Protein AF-D8U8U1-F1 (afdb_monomer_lite)

Foldseek 3Di:
DDDDDDDDDDDDDDDPPDPDDPDPLVQQPPVLLVVCLVCQVVPPLNVQLLVQAAAVDDDLVSLVSCPVVPSCPSVCVPVVSQVSQQVVSPRGHHPVVSCVRNVD

Organism: NCBI:txid3068

Structure (mmCIF, N/CA/C/O backbone):
data_AF-D8U8U1-F1
#
_entry.id   AF-D8U8U1-F1
#
loop_
_atom_site.group_PDB
_atom_site.id
_atom_site.type_symbol
_atom_site.label_atom_id
_atom_site.label_alt_id
_atom_site.label_comp_id
_atom_site.label_asym_id
_atom_site.label_entity_id
_atom_site.label_seq_id
_atom_site.pdbx_PDB_ins_code
_atom_site.Cartn_x
_atom_site.Cartn_y
_atom_site.Cartn_z
_atom_site.occupancy
_atom_site.B_iso_or_equiv
_atom_site.auth_seq_id
_atom_site.auth_comp_id
_atom_site.auth_asym_id
_atom_site.auth_atom_id
_atom_site.pdbx_PDB_model_num
ATOM 1 N N . MET A 1 1 ? 74.248 27.114 -0.267 1.00 35.50 1 MET A N 1
ATOM 2 C CA . MET A 1 1 ? 73.218 27.753 -1.121 1.00 35.50 1 MET A CA 1
ATOM 3 C C . MET A 1 1 ? 71.905 27.000 -0.926 1.00 35.50 1 MET A C 1
ATOM 5 O O . MET A 1 1 ? 71.844 25.828 -1.250 1.00 35.50 1 MET A O 1
ATOM 9 N N . ASN A 1 2 ? 71.022 27.520 -0.066 1.00 37.66 2 ASN A N 1
ATOM 10 C CA . ASN A 1 2 ? 69.770 28.237 -0.411 1.00 37.66 2 ASN A CA 1
ATOM 11 C C . ASN A 1 2 ? 68.646 27.269 -0.838 1.00 37.66 2 ASN A C 1
ATOM 13 O O . ASN A 1 2 ? 68.608 26.849 -1.982 1.00 37.66 2 ASN A O 1
ATOM 17 N N . ARG A 1 3 ? 67.850 26.728 0.100 1.00 51.56 3 ARG A N 1
ATOM 18 C CA . ARG A 1 3 ? 66.546 27.235 0.616 1.00 51.56 3 ARG A CA 1
ATOM 19 C C . ARG A 1 3 ? 65.480 27.518 -0.459 1.00 51.56 3 ARG A C 1
ATOM 21 O O . ARG A 1 3 ? 65.603 28.521 -1.156 1.00 51.56 3 ARG A O 1
ATOM 28 N N . ARG A 1 4 ? 64.396 26.717 -0.433 1.00 59.41 4 ARG A N 1
ATOM 29 C CA . ARG A 1 4 ? 62.937 27.051 -0.456 1.00 59.41 4 ARG A CA 1
ATOM 30 C C . ARG A 1 4 ? 62.158 25.751 -0.760 1.00 59.41 4 ARG A C 1
ATOM 32 O O . ARG A 1 4 ? 62.316 25.195 -1.833 1.00 59.41 4 ARG A O 1
ATOM 39 N N . CYS A 1 5 ? 61.572 25.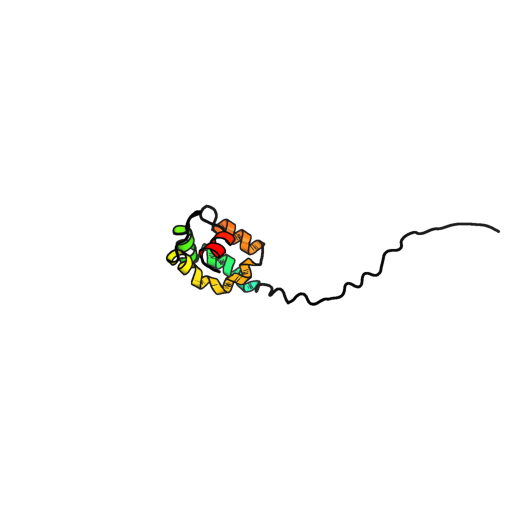074 0.231 1.00 55.38 5 CYS A N 1
ATOM 40 C CA . CYS A 1 5 ? 60.202 25.247 0.750 1.00 55.38 5 CYS A CA 1
ATOM 41 C C . CYS A 1 5 ? 59.103 25.199 -0.325 1.00 55.38 5 CYS A C 1
ATOM 43 O O . CYS A 1 5 ? 58.818 26.219 -0.941 1.00 55.38 5 CYS A O 1
ATOM 45 N N . ALA A 1 6 ? 58.426 24.055 -0.437 1.00 52.72 6 ALA A N 1
ATOM 46 C CA . ALA A 1 6 ? 56.994 23.981 -0.726 1.00 52.72 6 ALA A CA 1
ATOM 47 C C . ALA A 1 6 ? 56.459 22.649 -0.173 1.00 52.72 6 ALA A C 1
ATOM 49 O O . ALA A 1 6 ? 56.620 21.589 -0.770 1.00 52.72 6 ALA A O 1
ATOM 50 N N . VAL A 1 7 ? 55.889 22.725 1.028 1.00 54.00 7 VAL A N 1
ATOM 51 C CA . VAL A 1 7 ? 55.063 21.680 1.634 1.00 54.00 7 VAL A CA 1
ATOM 52 C C . VAL A 1 7 ? 53.724 21.716 0.907 1.00 54.00 7 VAL A C 1
ATOM 54 O O . VAL A 1 7 ? 53.037 22.732 0.971 1.00 54.00 7 VAL A O 1
ATOM 57 N N . LEU A 1 8 ? 53.343 20.630 0.238 1.00 51.19 8 LEU A N 1
ATOM 58 C CA . LEU A 1 8 ? 51.950 20.385 -0.123 1.00 51.19 8 LEU A CA 1
ATOM 59 C C . LEU A 1 8 ? 51.487 19.140 0.620 1.00 51.19 8 LEU A C 1
ATOM 61 O O . LEU A 1 8 ? 51.871 18.009 0.334 1.00 51.19 8 LEU A O 1
ATOM 65 N N . ALA A 1 9 ? 50.723 19.447 1.661 1.00 49.44 9 ALA A N 1
ATOM 66 C CA . ALA A 1 9 ? 49.901 18.564 2.450 1.00 49.44 9 ALA A CA 1
ATOM 67 C C . ALA A 1 9 ? 49.013 17.659 1.589 1.00 49.44 9 ALA A C 1
ATOM 69 O O . ALA A 1 9 ? 48.560 18.056 0.517 1.00 49.44 9 ALA A O 1
ATOM 70 N N . GLY A 1 10 ? 48.657 16.507 2.155 1.00 43.03 10 GLY A N 1
ATOM 71 C CA . GLY A 1 10 ? 47.384 15.867 1.834 1.00 43.03 10 GLY A CA 1
ATOM 72 C C . GLY A 1 10 ? 47.480 14.380 1.554 1.00 43.03 10 GLY A C 1
ATOM 73 O O . GLY A 1 10 ? 47.264 13.943 0.431 1.00 43.03 10 GLY A O 1
ATOM 74 N N . VAL A 1 11 ? 47.775 13.599 2.590 1.00 58.53 11 VAL A N 1
ATOM 75 C CA . VAL A 1 11 ? 47.499 12.162 2.623 1.00 58.53 11 VAL A CA 1
ATOM 76 C C . VAL A 1 11 ? 45.982 11.973 2.628 1.00 58.53 11 VAL A C 1
ATOM 78 O O . VAL A 1 11 ? 45.348 12.340 3.614 1.00 58.53 11 VAL A O 1
ATOM 81 N N . THR A 1 12 ? 45.412 11.337 1.603 1.00 48.41 12 THR A N 1
ATOM 82 C CA . THR A 1 12 ? 44.096 10.699 1.757 1.00 48.41 12 THR A CA 1
ATOM 83 C C . THR A 1 12 ? 44.008 9.406 0.953 1.00 48.41 12 THR A C 1
ATOM 85 O O . THR A 1 12 ? 43.693 9.387 -0.230 1.00 48.41 12 THR A O 1
ATOM 88 N N . ALA A 1 13 ? 44.373 8.336 1.658 1.00 52.44 13 ALA A N 1
ATOM 89 C CA . ALA A 1 13 ? 43.785 7.001 1.650 1.00 52.44 13 ALA A CA 1
ATOM 90 C C . ALA A 1 13 ? 43.125 6.501 0.351 1.00 52.44 13 ALA A C 1
ATOM 92 O O . ALA A 1 13 ? 41.997 6.848 0.007 1.00 52.44 13 ALA A O 1
ATOM 93 N N . VAL A 1 14 ? 43.805 5.531 -0.261 1.00 53.06 14 VAL A N 1
ATOM 94 C CA . VAL A 1 14 ? 43.205 4.466 -1.068 1.00 53.06 14 VAL A CA 1
ATOM 95 C C . VAL A 1 14 ? 42.062 3.821 -0.270 1.00 53.06 14 VAL A C 1
ATOM 97 O O . VAL A 1 14 ? 42.307 3.120 0.707 1.00 53.06 14 VAL A O 1
ATOM 100 N N . LEU A 1 15 ? 40.817 4.042 -0.692 1.00 45.84 15 LEU A N 1
ATOM 101 C CA . LEU A 1 15 ? 39.644 3.275 -0.263 1.00 45.84 15 LEU A CA 1
ATOM 102 C C . LEU A 1 15 ? 39.105 2.515 -1.480 1.00 45.84 15 LEU A C 1
ATOM 104 O O . LEU A 1 15 ? 38.157 2.922 -2.145 1.00 45.84 15 LEU A O 1
ATOM 108 N N . LEU A 1 16 ? 39.770 1.398 -1.779 1.00 49.06 16 LEU A N 1
ATOM 109 C CA . LEU A 1 16 ? 39.221 0.300 -2.572 1.00 49.06 16 LEU A CA 1
ATOM 110 C C . LEU A 1 16 ? 38.100 -0.335 -1.741 1.00 49.06 16 LEU A C 1
ATOM 112 O O . LEU A 1 16 ? 38.349 -1.194 -0.895 1.00 49.06 16 LEU A O 1
ATOM 1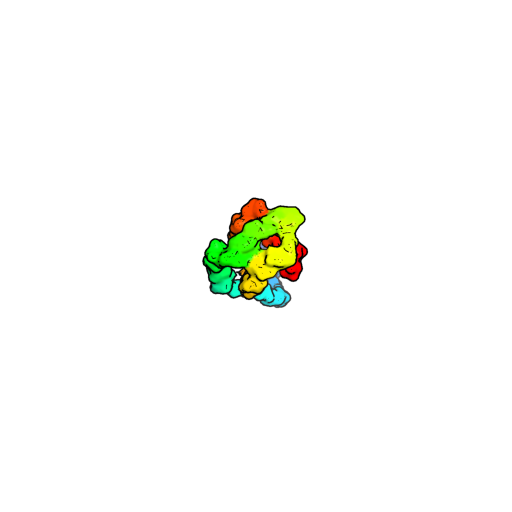16 N N . ILE A 1 17 ? 36.868 0.140 -1.927 1.00 56.69 17 ILE A N 1
ATOM 117 C CA . ILE A 1 17 ? 35.700 -0.471 -1.294 1.00 56.69 17 ILE A CA 1
ATOM 118 C C . ILE A 1 17 ? 35.410 -1.772 -2.035 1.00 56.69 17 ILE A C 1
ATOM 120 O O . ILE A 1 17 ? 35.041 -1.796 -3.208 1.00 56.69 17 ILE A O 1
ATOM 124 N N . VAL A 1 18 ? 35.636 -2.855 -1.305 1.00 46.69 18 VAL A N 1
ATOM 125 C CA . VAL A 1 18 ? 35.285 -4.227 -1.633 1.00 46.69 18 VAL A CA 1
ATOM 126 C C . VAL A 1 18 ? 33.803 -4.283 -2.010 1.00 46.69 18 VAL A C 1
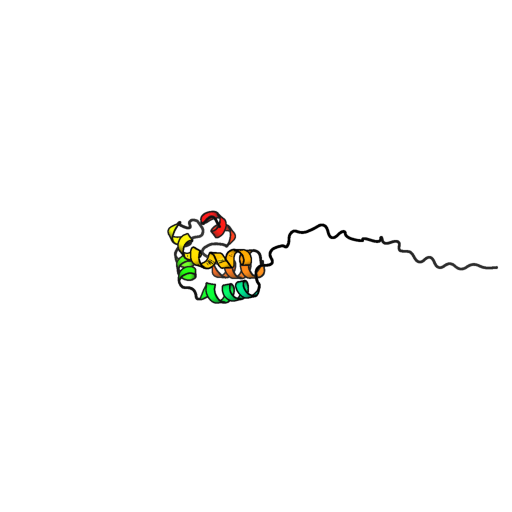ATOM 128 O O . VAL A 1 18 ? 32.939 -3.944 -1.203 1.00 46.69 18 VAL A O 1
ATOM 131 N N . ALA A 1 19 ? 33.513 -4.737 -3.228 1.00 51.41 19 ALA A N 1
ATOM 132 C CA . ALA A 1 19 ? 32.185 -5.173 -3.638 1.00 51.41 19 ALA A CA 1
ATOM 133 C C . ALA A 1 19 ? 31.821 -6.456 -2.865 1.00 51.41 19 ALA A C 1
ATOM 135 O O . ALA A 1 19 ? 31.903 -7.562 -3.392 1.00 51.41 19 ALA A O 1
ATOM 136 N N . LEU A 1 20 ? 31.485 -6.324 -1.577 1.00 46.69 20 LEU A N 1
ATOM 137 C CA . LEU A 1 20 ? 30.762 -7.369 -0.860 1.00 46.69 20 LEU A CA 1
ATOM 138 C C . LEU A 1 20 ? 29.348 -7.403 -1.425 1.00 46.69 20 LEU A C 1
ATOM 140 O O . LEU A 1 20 ? 28.686 -6.369 -1.503 1.00 46.69 20 LEU A O 1
ATOM 144 N N . GLY A 1 21 ? 28.921 -8.596 -1.831 1.00 45.56 21 GLY A N 1
ATOM 145 C CA . GLY A 1 21 ? 27.629 -8.851 -2.442 1.00 45.56 21 GLY A CA 1
ATOM 146 C C . GLY A 1 21 ? 26.478 -8.332 -1.593 1.00 45.56 21 GLY A C 1
ATOM 147 O O . GLY A 1 21 ? 25.976 -9.030 -0.714 1.00 45.56 21 GLY A O 1
ATOM 148 N N . ALA A 1 22 ? 26.011 -7.128 -1.918 1.00 50.66 22 ALA A N 1
ATOM 149 C CA . ALA A 1 22 ? 24.611 -6.825 -1.740 1.00 50.66 22 ALA A CA 1
ATOM 150 C C . ALA A 1 22 ? 23.860 -7.893 -2.552 1.00 50.66 22 ALA A C 1
ATOM 152 O O . ALA A 1 22 ? 24.159 -8.046 -3.745 1.00 50.66 22 ALA A O 1
ATOM 153 N N . PRO A 1 23 ? 22.937 -8.669 -1.951 1.00 43.28 23 PRO A N 1
ATOM 154 C CA . PRO A 1 23 ? 21.993 -9.423 -2.763 1.00 43.28 23 PRO A CA 1
ATOM 155 C C . PRO A 1 23 ? 21.393 -8.430 -3.762 1.00 43.28 23 PRO A C 1
ATOM 157 O O . PRO A 1 23 ? 21.237 -7.259 -3.393 1.00 43.28 23 PRO A O 1
ATOM 160 N N . PRO A 1 24 ? 21.111 -8.828 -5.016 1.00 46.53 24 PRO A N 1
ATOM 161 C CA . PRO A 1 24 ? 20.385 -7.948 -5.907 1.00 46.53 24 PRO A CA 1
ATOM 162 C C . PRO A 1 24 ? 19.138 -7.538 -5.134 1.00 46.53 24 PRO A C 1
ATOM 164 O O . PRO A 1 24 ? 18.281 -8.371 -4.839 1.00 46.53 24 PRO A O 1
ATOM 167 N N . VAL A 1 25 ? 19.082 -6.271 -4.718 1.00 52.47 25 VAL A N 1
ATOM 168 C CA . VAL A 1 25 ? 17.816 -5.646 -4.382 1.00 52.47 25 VAL A CA 1
ATOM 169 C C . VAL A 1 25 ? 17.063 -5.868 -5.675 1.00 52.47 25 VAL A C 1
ATOM 171 O O . VAL A 1 25 ? 17.498 -5.342 -6.701 1.00 52.47 25 VAL A O 1
ATOM 174 N N . LEU A 1 26 ? 16.112 -6.808 -5.672 1.00 54.06 26 LEU A N 1
ATOM 175 C CA . LEU A 1 26 ? 15.266 -7.103 -6.818 1.00 54.06 26 LEU A CA 1
ATOM 176 C C . LEU A 1 26 ? 14.584 -5.779 -7.105 1.00 54.06 26 LEU A C 1
ATOM 178 O O . LEU A 1 26 ? 13.607 -5.414 -6.458 1.00 54.06 26 LEU A O 1
ATOM 182 N N . ALA A 1 27 ? 15.229 -4.984 -7.951 1.00 59.03 27 ALA A N 1
ATOM 183 C CA . ALA A 1 27 ? 14.761 -3.676 -8.302 1.00 59.03 27 ALA A CA 1
ATOM 184 C C . ALA A 1 27 ? 13.423 -3.959 -8.954 1.00 59.03 27 ALA A C 1
ATOM 186 O O . ALA A 1 27 ? 13.367 -4.703 -9.937 1.00 59.03 27 ALA A O 1
ATOM 187 N N . ALA A 1 28 ? 12.359 -3.461 -8.328 1.00 68.12 28 ALA A N 1
ATOM 188 C CA . ALA A 1 28 ? 11.023 -3.641 -8.846 1.00 68.12 28 ALA A CA 1
ATOM 189 C C . ALA A 1 28 ? 11.038 -3.261 -10.329 1.00 68.12 28 ALA A C 1
ATOM 191 O O . ALA A 1 28 ? 11.652 -2.256 -10.708 1.00 68.12 28 ALA A O 1
ATOM 192 N N . ASP A 1 29 ? 10.436 -4.097 -11.175 1.00 82.50 29 ASP A N 1
ATOM 193 C CA . ASP A 1 29 ? 10.430 -3.835 -12.607 1.00 82.50 29 ASP A CA 1
ATOM 194 C C . ASP A 1 29 ? 9.761 -2.477 -12.835 1.00 82.50 29 ASP A C 1
ATOM 196 O O . ASP A 1 29 ? 8.565 -2.290 -12.594 1.00 82.50 29 ASP A O 1
ATOM 200 N N . LYS A 1 30 ? 10.560 -1.504 -13.276 1.00 82.81 30 LYS A N 1
ATOM 201 C CA . LYS A 1 30 ? 10.116 -0.122 -13.426 1.00 82.81 30 LYS A CA 1
ATOM 202 C C . LYS A 1 30 ? 8.892 -0.029 -14.340 1.00 82.81 30 LYS A C 1
ATOM 204 O O . LYS A 1 30 ? 8.017 0.793 -14.087 1.00 82.81 30 LYS A O 1
ATOM 209 N N . ALA A 1 31 ? 8.795 -0.865 -15.375 1.00 87.44 31 ALA A N 1
ATOM 210 C CA . ALA A 1 31 ? 7.639 -0.872 -16.262 1.00 87.44 31 ALA A CA 1
ATOM 211 C C . ALA A 1 31 ? 6.380 -1.388 -15.548 1.00 87.44 31 ALA A C 1
ATOM 213 O O . ALA A 1 31 ? 5.316 -0.783 -15.708 1.00 87.44 31 ALA A O 1
ATOM 214 N N . LEU A 1 32 ? 6.503 -2.430 -14.714 1.00 88.50 32 LEU A N 1
ATOM 215 C CA . LEU A 1 32 ? 5.399 -2.919 -13.878 1.00 88.50 32 LEU A CA 1
ATOM 216 C C . LEU A 1 32 ? 4.945 -1.864 -12.864 1.00 88.50 32 LEU A C 1
ATOM 218 O O . LEU A 1 32 ? 3.744 -1.698 -12.658 1.00 88.50 32 LEU A O 1
ATOM 222 N N . CYS A 1 33 ? 5.867 -1.108 -12.269 1.00 88.00 33 CYS A N 1
ATOM 223 C CA . CYS A 1 33 ? 5.513 -0.075 -11.293 1.00 88.00 33 CYS A CA 1
ATOM 224 C C . CYS A 1 33 ? 4.821 1.127 -11.936 1.00 88.00 33 CYS A C 1
ATOM 226 O O . CYS A 1 33 ? 3.841 1.639 -11.397 1.00 88.00 33 CYS A O 1
ATOM 228 N N . GLU A 1 34 ? 5.248 1.530 -13.133 1.00 88.75 34 GLU A N 1
ATOM 229 C CA . GLU A 1 34 ? 4.556 2.563 -13.907 1.00 88.75 34 GLU A CA 1
ATOM 230 C C . GLU A 1 34 ? 3.181 2.100 -14.417 1.00 88.75 34 GLU A C 1
ATOM 232 O O . GLU A 1 34 ? 2.238 2.891 -14.475 1.00 88.75 34 GLU A O 1
ATOM 237 N N . GLU A 1 35 ? 3.021 0.819 -14.768 1.00 89.81 35 GLU A N 1
ATOM 238 C CA . GLU A 1 35 ? 1.700 0.234 -15.029 1.00 89.81 35 GLU A CA 1
ATOM 239 C C . GLU A 1 35 ? 0.813 0.328 -13.785 1.00 89.81 35 GLU A C 1
ATOM 241 O O . GLU A 1 35 ? -0.318 0.808 -13.874 1.00 89.81 35 GLU A O 1
ATOM 246 N N . ALA A 1 36 ? 1.343 -0.051 -12.623 1.00 88.44 36 ALA A N 1
ATOM 247 C CA . ALA A 1 36 ? 0.619 -0.027 -11.363 1.00 88.44 36 ALA A CA 1
ATOM 248 C C . ALA A 1 36 ? 0.101 1.380 -11.016 1.00 88.44 36 ALA A C 1
ATOM 250 O O . ALA A 1 36 ? -1.072 1.524 -10.663 1.00 88.44 36 ALA A O 1
ATOM 251 N N . ARG A 1 37 ? 0.918 2.430 -11.218 1.00 89.12 37 ARG A N 1
ATOM 252 C CA . ARG A 1 37 ? 0.505 3.841 -11.036 1.00 89.12 37 ARG A CA 1
ATOM 253 C C . ARG A 1 37 ? -0.706 4.210 -11.891 1.00 89.12 37 ARG A C 1
ATOM 255 O O . ARG A 1 37 ? -1.575 4.953 -11.445 1.00 89.12 37 ARG A O 1
ATOM 262 N N . ARG A 1 38 ? -0.779 3.698 -13.123 1.00 89.62 38 ARG A N 1
ATOM 263 C CA . ARG A 1 38 ? -1.890 3.970 -14.053 1.00 89.62 38 ARG A CA 1
ATOM 264 C C . ARG A 1 38 ? -3.142 3.161 -13.724 1.00 89.62 38 ARG A C 1
ATOM 266 O O . ARG A 1 38 ? -4.255 3.667 -13.873 1.00 89.62 38 ARG A O 1
ATOM 273 N N . VAL A 1 39 ? -2.963 1.910 -13.305 1.00 89.62 39 VAL A N 1
ATOM 274 C CA . VAL A 1 39 ? -4.059 0.974 -13.024 1.00 89.62 39 VAL A CA 1
ATOM 275 C C . VAL A 1 39 ? -4.763 1.338 -11.723 1.00 89.62 39 VAL A C 1
ATOM 277 O O . VAL A 1 39 ? -5.984 1.454 -11.708 1.00 89.62 39 VAL A O 1
ATOM 280 N N . LEU A 1 40 ? -4.015 1.586 -10.649 1.00 85.12 40 LEU A N 1
ATOM 281 C CA . LEU A 1 40 ? -4.557 1.735 -9.299 1.00 85.12 40 LEU A CA 1
ATOM 282 C C . LEU A 1 40 ? -5.681 2.784 -9.139 1.00 85.12 40 LEU A C 1
ATOM 284 O O . LEU A 1 40 ? -6.710 2.443 -8.560 1.00 85.12 40 LEU A O 1
ATOM 288 N N . PRO A 1 41 ? -5.594 4.023 -9.663 1.00 85.00 41 PRO A N 1
ATOM 289 C CA . PRO A 1 41 ? -6.694 4.981 -9.528 1.00 85.00 41 PRO A CA 1
ATOM 290 C C . PRO A 1 41 ? -7.921 4.631 -10.384 1.00 85.00 41 PRO A C 1
ATOM 292 O O . PRO A 1 41 ? -9.023 5.105 -10.099 1.00 85.00 41 PRO A O 1
ATOM 295 N N . ASN A 1 42 ? -7.751 3.819 -11.430 1.00 89.12 42 ASN A N 1
ATOM 296 C CA . ASN A 1 42 ? -8.800 3.488 -12.394 1.00 89.12 42 ASN A CA 1
ATOM 297 C C . ASN A 1 42 ? -9.460 2.134 -12.123 1.00 89.12 42 ASN A C 1
ATOM 299 O O . ASN A 1 42 ? -10.615 1.938 -12.504 1.00 89.12 42 ASN A O 1
ATOM 303 N N . ASP A 1 43 ? -8.762 1.240 -11.432 1.00 91.75 43 ASP A N 1
ATOM 304 C CA . ASP A 1 43 ? -9.219 -0.105 -11.137 1.00 91.75 43 ASP A CA 1
ATOM 305 C C . ASP A 1 43 ? -10.408 -0.100 -10.154 1.00 91.75 43 ASP A C 1
ATOM 307 O O . ASP A 1 43 ? -10.375 0.567 -9.109 1.00 91.75 43 ASP A O 1
ATOM 311 N N . PRO A 1 44 ? -11.487 -0.839 -10.461 1.00 93.44 44 PRO A N 1
ATOM 312 C CA . PRO A 1 44 ? -12.669 -0.882 -9.611 1.00 93.44 44 PRO A CA 1
ATOM 313 C C . PRO A 1 44 ? -12.409 -1.553 -8.257 1.00 93.44 44 PRO A C 1
ATOM 315 O O . PRO A 1 44 ? -13.071 -1.200 -7.282 1.00 93.44 44 PRO A O 1
ATOM 318 N N . ASN A 1 45 ? -11.454 -2.480 -8.156 1.00 92.44 45 ASN A N 1
ATOM 319 C CA . ASN A 1 45 ? -11.134 -3.140 -6.894 1.00 92.44 45 ASN A CA 1
ATOM 320 C C . ASN A 1 45 ? -10.323 -2.228 -5.974 1.00 92.44 45 ASN A C 1
ATOM 322 O O . ASN A 1 45 ? -10.608 -2.186 -4.781 1.00 92.44 45 ASN A O 1
ATOM 326 N N . ALA A 1 46 ? -9.392 -1.433 -6.506 1.00 91.50 46 ALA A N 1
ATOM 327 C CA . ALA A 1 46 ? -8.698 -0.408 -5.721 1.00 91.50 46 ALA A CA 1
ATOM 328 C C . ALA A 1 46 ? -9.672 0.647 -5.167 1.00 91.50 46 ALA A C 1
ATOM 330 O O . ALA A 1 46 ? -9.599 1.012 -3.991 1.00 91.50 46 ALA A O 1
ATOM 331 N N . LYS A 1 47 ? -10.654 1.072 -5.976 1.00 93.56 47 LYS A N 1
ATOM 332 C CA . LYS A 1 47 ? -11.739 1.956 -5.515 1.00 93.56 47 LYS A CA 1
ATOM 333 C C . LYS A 1 47 ? -12.593 1.287 -4.441 1.00 93.56 47 LYS A C 1
ATOM 335 O O . LYS A 1 47 ? -12.853 1.897 -3.408 1.00 93.56 47 LYS A O 1
ATOM 340 N N . ALA A 1 48 ? -12.990 0.031 -4.656 1.00 94.25 48 ALA A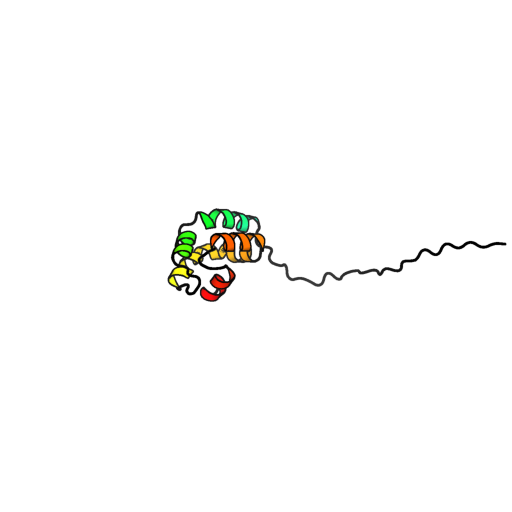 N 1
ATOM 341 C CA . ALA A 1 48 ? -13.762 -0.733 -3.682 1.00 94.25 48 ALA A CA 1
ATOM 342 C C . ALA A 1 48 ? -13.000 -0.903 -2.361 1.00 94.25 48 ALA A C 1
ATOM 344 O O . ALA A 1 48 ? -13.598 -0.730 -1.303 1.00 94.25 48 ALA A O 1
ATOM 345 N N . PHE A 1 49 ? -11.690 -1.168 -2.422 1.00 94.31 49 PHE A N 1
ATOM 346 C CA . PHE A 1 49 ? -10.813 -1.195 -1.256 1.00 94.31 49 PHE A CA 1
ATOM 347 C C . PHE A 1 49 ? -10.846 0.144 -0.524 1.00 94.31 49 PHE A C 1
ATOM 349 O O . PHE A 1 49 ? -11.143 0.177 0.665 1.00 94.31 49 PHE A O 1
ATOM 356 N N . LYS A 1 50 ? -10.626 1.261 -1.230 1.00 92.88 50 LYS A N 1
ATOM 357 C CA . LYS A 1 50 ? -10.664 2.598 -0.624 1.00 92.88 50 LYS A CA 1
ATOM 358 C C . LYS A 1 50 ? -12.016 2.898 0.037 1.00 92.88 50 LYS A C 1
ATOM 360 O O . LYS A 1 50 ? -12.047 3.556 1.068 1.00 92.88 50 LYS A O 1
ATOM 365 N N . SER A 1 51 ? -13.122 2.405 -0.521 1.00 93.06 51 SER A N 1
ATOM 366 C CA . SER A 1 51 ? -14.462 2.577 0.056 1.00 93.06 51 SER A CA 1
ATOM 367 C C . SER A 1 51 ? -14.740 1.709 1.288 1.00 93.06 51 SER A C 1
ATOM 369 O O . SER A 1 51 ? -15.558 2.109 2.113 1.00 93.06 51 SER A O 1
ATOM 371 N N . CYS A 1 52 ? -14.117 0.533 1.422 1.00 93.06 52 CYS A N 1
ATOM 372 C CA . CYS A 1 52 ? -14.313 -0.349 2.581 1.00 93.06 52 CYS A CA 1
ATOM 373 C C . CYS A 1 52 ? -13.219 -0.233 3.649 1.00 93.06 52 CYS A C 1
ATOM 375 O O . CYS A 1 52 ? -13.438 -0.650 4.788 1.00 93.06 52 CYS A O 1
ATOM 377 N N . ALA A 1 53 ? -12.048 0.298 3.299 1.00 93.31 53 ALA A N 1
ATOM 378 C CA . ALA A 1 53 ? -10.946 0.500 4.221 1.00 93.31 53 ALA A CA 1
ATOM 379 C C . ALA A 1 53 ? -11.253 1.669 5.157 1.00 93.31 53 ALA A C 1
ATOM 381 O O . ALA A 1 53 ? -11.769 2.708 4.746 1.00 93.31 53 ALA A O 1
ATOM 382 N N . THR A 1 54 ? -10.902 1.508 6.428 1.00 90.94 54 THR A N 1
ATOM 383 C CA . THR A 1 54 ? -10.994 2.582 7.417 1.00 90.94 54 THR A CA 1
ATOM 384 C C . THR A 1 54 ? -9.700 2.665 8.220 1.00 90.94 54 THR A C 1
ATOM 386 O O . THR A 1 54 ? -8.978 1.665 8.320 1.00 90.94 54 THR A O 1
ATOM 389 N N . PRO A 1 55 ? -9.410 3.811 8.865 1.00 85.44 55 PRO A N 1
ATOM 390 C CA . PRO A 1 55 ? -8.149 3.979 9.584 1.00 85.44 55 PRO A CA 1
ATOM 391 C C . PRO A 1 55 ? -7.967 3.017 10.763 1.00 85.44 55 PRO A C 1
ATOM 393 O O . PRO A 1 55 ? -6.834 2.811 11.208 1.00 85.44 55 PRO A O 1
ATOM 396 N N . THR A 1 56 ? -9.069 2.480 11.294 1.00 83.81 56 THR A N 1
ATOM 397 C CA . THR A 1 56 ? -9.116 1.634 12.494 1.00 83.81 56 THR A CA 1
ATOM 398 C C . THR A 1 56 ? -9.412 0.169 12.193 1.00 83.81 56 THR A C 1
ATOM 400 O O . THR A 1 56 ? -9.146 -0.677 13.043 1.00 83.81 56 THR A O 1
ATOM 403 N N . LYS A 1 57 ? -9.960 -0.149 11.013 1.00 86.06 57 LYS A N 1
ATOM 404 C CA . LYS A 1 57 ? -10.317 -1.518 10.634 1.00 86.06 57 LYS A CA 1
ATOM 405 C C . LYS A 1 57 ? -10.291 -1.715 9.119 1.00 86.06 57 LYS A C 1
ATOM 407 O O . LYS A 1 57 ? -10.897 -0.946 8.371 1.00 86.06 57 LYS A O 1
ATOM 412 N N . ILE A 1 58 ? -9.684 -2.815 8.691 1.00 93.19 58 ILE A N 1
ATOM 413 C CA . ILE A 1 58 ? -9.802 -3.368 7.340 1.00 93.19 58 ILE A CA 1
ATOM 414 C C . ILE A 1 58 ? -10.252 -4.820 7.510 1.00 93.19 58 ILE A C 1
ATOM 416 O O . ILE A 1 58 ? -9.634 -5.569 8.257 1.00 93.19 58 ILE A O 1
ATOM 420 N N . SER A 1 59 ? -11.381 -5.200 6.910 1.00 93.56 59 SER A N 1
ATOM 421 C CA . SER A 1 59 ? -11.863 -6.586 6.958 1.00 93.56 59 SER A CA 1
ATOM 422 C C . SER A 1 59 ? -11.167 -7.452 5.910 1.00 93.56 59 SER A C 1
ATOM 424 O O . SER A 1 59 ? -10.750 -6.947 4.868 1.00 93.56 59 SER A O 1
ATOM 426 N N . ASP A 1 60 ? -11.153 -8.768 6.114 1.00 93.00 60 ASP A N 1
ATOM 427 C CA . ASP A 1 60 ? -10.593 -9.718 5.141 1.00 93.00 60 ASP A CA 1
ATOM 428 C C . ASP A 1 60 ? -11.256 -9.586 3.762 1.00 93.00 60 ASP A C 1
ATOM 430 O O . ASP A 1 60 ? -10.584 -9.559 2.732 1.00 93.00 60 ASP A O 1
ATOM 434 N N . ALA A 1 61 ? -12.580 -9.398 3.730 1.00 93.00 61 ALA A N 1
ATOM 435 C CA . ALA A 1 61 ? -13.328 -9.153 2.495 1.00 93.00 61 ALA A CA 1
ATOM 436 C C . ALA A 1 61 ? -12.900 -7.854 1.781 1.00 93.00 61 ALA A C 1
ATOM 438 O O . ALA A 1 61 ? -13.002 -7.754 0.557 1.00 93.00 61 ALA A O 1
ATOM 439 N N . CYS A 1 62 ? -12.418 -6.858 2.532 1.00 93.81 62 CYS A N 1
ATOM 440 C CA . CYS A 1 62 ? -11.838 -5.642 1.976 1.00 93.81 62 CYS A CA 1
ATOM 441 C C . CYS A 1 62 ? -10.432 -5.918 1.420 1.00 93.81 62 CYS A C 1
ATOM 443 O O . CYS A 1 62 ? -10.144 -5.552 0.284 1.00 93.81 62 CYS A O 1
ATOM 445 N N . CYS A 1 63 ? -9.592 -6.655 2.152 1.00 92.44 63 CYS A N 1
ATOM 446 C CA . CYS A 1 63 ? -8.260 -7.072 1.699 1.00 92.44 63 CYS A CA 1
ATOM 447 C C . CYS A 1 63 ? -8.294 -7.914 0.412 1.00 92.44 63 CYS A C 1
ATOM 449 O O . CYS A 1 63 ? -7.435 -7.746 -0.451 1.00 92.44 63 CYS A O 1
ATOM 451 N N . GLN A 1 64 ? -9.321 -8.749 0.220 1.00 93.94 64 GLN A N 1
ATOM 452 C CA . GLN A 1 64 ? -9.517 -9.522 -1.015 1.00 93.94 64 GLN A CA 1
ATOM 453 C C . GLN A 1 64 ? -9.653 -8.650 -2.274 1.00 93.94 64 GLN A C 1
ATOM 455 O O . GLN A 1 64 ? -9.387 -9.112 -3.383 1.00 93.94 64 GLN A O 1
ATOM 460 N N . LYS A 1 65 ? -10.021 -7.368 -2.138 1.00 93.62 65 LYS A N 1
ATOM 461 C CA . LYS A 1 65 ? -10.033 -6.427 -3.270 1.00 93.62 65 LYS A CA 1
ATOM 462 C C . LYS A 1 65 ? -8.625 -6.130 -3.795 1.00 93.62 65 LYS A C 1
ATOM 464 O O . LYS A 1 65 ? -8.473 -5.747 -4.948 1.00 93.62 65 LYS A O 1
ATOM 469 N N . LEU A 1 66 ? -7.591 -6.350 -2.987 1.00 90.25 66 LEU A N 1
ATOM 470 C CA . LEU A 1 66 ? -6.199 -6.123 -3.366 1.00 90.25 66 LEU A CA 1
ATOM 471 C C . LEU A 1 66 ? -5.498 -7.370 -3.919 1.00 90.25 66 LEU A C 1
ATOM 473 O O . LEU A 1 66 ? -4.356 -7.261 -4.355 1.00 90.25 66 LEU A O 1
ATOM 477 N N . THR A 1 67 ? -6.151 -8.537 -3.963 1.00 87.31 67 THR A N 1
ATOM 478 C CA . THR A 1 67 ? -5.517 -9.789 -4.418 1.00 87.31 67 THR A CA 1
ATOM 479 C C . THR A 1 67 ? -4.970 -9.687 -5.848 1.00 87.31 67 THR A C 1
ATOM 481 O O . THR A 1 67 ? -3.876 -10.172 -6.127 1.00 87.31 67 THR A O 1
ATOM 484 N N . GLY A 1 68 ? -5.669 -8.986 -6.748 1.00 85.44 68 GLY A N 1
ATOM 485 C CA . GLY A 1 68 ? -5.203 -8.754 -8.124 1.00 85.44 68 GLY A CA 1
ATOM 486 C C . GLY A 1 68 ? -3.972 -7.841 -8.238 1.00 85.44 68 GLY A C 1
ATOM 487 O O . GLY A 1 68 ? -3.318 -7.823 -9.279 1.00 85.44 68 GLY A O 1
ATOM 488 N N . PHE A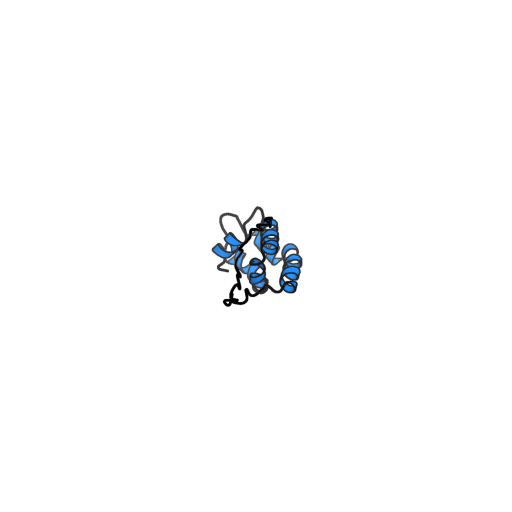 1 69 ? -3.626 -7.114 -7.171 1.00 88.25 69 PHE A N 1
ATOM 489 C CA . PHE A 1 69 ? -2.475 -6.213 -7.124 1.00 88.25 69 PHE A CA 1
ATOM 490 C C . PHE A 1 69 ? -1.194 -6.882 -6.619 1.00 88.25 69 PHE A C 1
ATOM 492 O O . PHE A 1 69 ? -0.158 -6.221 -6.592 1.00 88.25 69 PHE A O 1
ATOM 499 N N . GLY A 1 70 ? -1.226 -8.175 -6.269 1.00 85.56 70 GLY A N 1
ATOM 500 C CA . GLY A 1 70 ? -0.056 -8.901 -5.757 1.00 85.56 70 GLY A CA 1
ATOM 501 C C . GLY A 1 70 ? 1.178 -8.796 -6.658 1.00 85.56 70 GLY A C 1
ATOM 502 O O . GLY A 1 70 ? 2.291 -8.632 -6.168 1.00 85.56 70 GLY A O 1
ATOM 503 N N . LYS A 1 71 ? 0.980 -8.761 -7.984 1.00 87.56 71 LYS A N 1
ATOM 504 C CA . LYS A 1 71 ? 2.065 -8.588 -8.967 1.00 87.56 71 LYS A CA 1
ATOM 505 C C . LYS A 1 71 ? 2.797 -7.238 -8.879 1.00 87.56 71 LYS A C 1
ATOM 507 O O . LYS A 1 71 ? 3.849 -7.083 -9.484 1.00 87.56 71 LYS A O 1
ATOM 512 N N . TYR A 1 72 ? 2.243 -6.266 -8.155 1.00 89.25 72 TYR A N 1
ATOM 513 C CA . TYR A 1 72 ? 2.830 -4.943 -7.950 1.00 89.25 72 TYR A CA 1
ATOM 514 C C . TYR A 1 72 ? 3.360 -4.744 -6.520 1.00 89.25 72 TYR A C 1
ATOM 516 O O . TYR A 1 72 ? 3.735 -3.628 -6.168 1.00 89.25 72 TYR A O 1
ATOM 524 N N . TYR A 1 73 ? 3.378 -5.771 -5.662 1.00 86.81 73 TYR A N 1
ATOM 525 C CA . TYR A 1 73 ? 3.830 -5.607 -4.272 1.00 86.81 73 TYR A CA 1
ATOM 526 C C . TYR A 1 73 ? 5.297 -5.210 -4.171 1.00 86.81 73 TYR A C 1
ATOM 528 O O . TYR A 1 73 ? 5.626 -4.341 -3.362 1.00 86.81 73 TYR A O 1
ATOM 536 N N . ASP A 1 74 ? 6.147 -5.739 -5.050 1.00 88.19 74 ASP A N 1
ATOM 537 C CA . ASP A 1 74 ? 7.556 -5.348 -5.106 1.00 88.19 74 ASP A CA 1
ATOM 538 C C . ASP A 1 74 ? 7.722 -3.868 -5.461 1.00 88.19 74 ASP A C 1
ATOM 540 O O . ASP A 1 74 ? 8.644 -3.220 -4.972 1.00 88.19 74 ASP A O 1
ATOM 544 N N . CYS A 1 75 ? 6.782 -3.271 -6.200 1.00 88.88 75 CYS A N 1
ATOM 545 C CA . CYS A 1 75 ? 6.804 -1.836 -6.482 1.00 88.88 75 CYS A CA 1
ATOM 546 C C . CYS A 1 75 ? 6.663 -0.983 -5.223 1.00 88.88 75 CYS A C 1
ATOM 548 O O . CYS A 1 75 ? 7.141 0.144 -5.209 1.00 88.88 75 CYS A O 1
ATOM 550 N N . LEU A 1 76 ? 6.080 -1.503 -4.136 1.00 87.56 76 LEU A N 1
ATOM 551 C CA . LEU A 1 76 ? 5.995 -0.786 -2.857 1.00 87.56 76 LEU A CA 1
ATOM 552 C C . LEU A 1 76 ? 7.365 -0.609 -2.181 1.00 87.56 76 LEU A C 1
ATOM 554 O O . LEU A 1 76 ? 7.446 0.102 -1.180 1.00 87.56 76 LEU A O 1
ATOM 558 N N . THR A 1 77 ? 8.422 -1.255 -2.691 1.00 86.88 77 THR A N 1
ATOM 559 C CA . THR A 1 77 ? 9.810 -0.995 -2.277 1.00 86.88 77 THR A CA 1
ATOM 560 C C . THR A 1 77 ? 10.369 0.293 -2.885 1.00 86.88 77 THR A C 1
ATOM 562 O O . THR A 1 77 ? 11.285 0.879 -2.309 1.00 86.88 77 THR A O 1
ATOM 565 N N . ASP A 1 78 ? 9.796 0.777 -3.996 1.00 87.19 78 ASP A N 1
ATOM 566 C CA . ASP A 1 78 ? 10.095 2.093 -4.557 1.00 87.19 78 ASP A CA 1
ATOM 567 C C . ASP A 1 78 ? 9.409 3.177 -3.695 1.00 87.19 78 ASP A C 1
ATOM 569 O O . ASP A 1 78 ? 8.174 3.208 -3.601 1.00 87.19 78 ASP A O 1
ATOM 573 N N . PRO A 1 79 ? 10.173 4.092 -3.062 1.00 88.25 79 PRO A N 1
ATOM 574 C CA . PRO A 1 79 ? 9.605 5.101 -2.168 1.00 88.25 79 PRO A CA 1
ATOM 575 C C . PRO A 1 79 ? 8.632 6.058 -2.864 1.00 88.25 79 PRO A C 1
ATOM 577 O O . PRO A 1 79 ? 7.672 6.518 -2.248 1.00 88.25 79 PRO A O 1
ATOM 580 N N . SER A 1 80 ? 8.870 6.362 -4.141 1.00 87.75 80 SER A N 1
ATOM 581 C CA . SER A 1 80 ? 8.018 7.237 -4.943 1.00 87.75 80 SER A CA 1
ATOM 582 C C . SER A 1 80 ? 6.698 6.549 -5.275 1.00 87.75 80 SER A C 1
ATOM 584 O O . SER A 1 80 ? 5.640 7.162 -5.154 1.00 87.75 80 SER A O 1
ATOM 586 N N . TYR A 1 81 ? 6.729 5.268 -5.647 1.00 87.38 81 TYR A N 1
ATOM 587 C CA . TYR A 1 81 ? 5.498 4.514 -5.876 1.00 87.38 81 TYR A CA 1
ATOM 588 C C . TYR A 1 81 ? 4.695 4.371 -4.584 1.00 87.38 81 TYR A C 1
ATOM 590 O O . TYR A 1 81 ? 3.497 4.643 -4.567 1.00 87.38 81 TYR A O 1
ATOM 598 N N . LYS A 1 82 ? 5.356 4.020 -3.474 1.00 90.69 82 LYS A N 1
ATOM 599 C CA . LYS A 1 82 ? 4.703 3.941 -2.163 1.00 90.69 82 LYS A CA 1
ATOM 600 C C . LYS A 1 82 ? 4.020 5.260 -1.789 1.00 90.69 82 LYS A C 1
ATOM 602 O O . LYS A 1 82 ? 2.874 5.229 -1.347 1.00 90.69 82 LYS A O 1
ATOM 607 N N . ALA A 1 83 ? 4.687 6.398 -1.994 1.00 91.06 83 ALA A N 1
ATOM 608 C CA . ALA A 1 83 ? 4.130 7.718 -1.704 1.00 91.06 83 ALA A CA 1
ATOM 609 C C . ALA A 1 83 ? 2.871 8.026 -2.533 1.00 91.06 83 ALA A C 1
ATOM 611 O O . ALA A 1 83 ? 1.898 8.549 -1.989 1.00 91.06 83 ALA A O 1
ATOM 612 N N . ASP A 1 84 ? 2.849 7.655 -3.815 1.00 90.25 84 ASP A N 1
ATOM 613 C CA . ASP A 1 84 ? 1.661 7.807 -4.662 1.00 90.25 84 ASP A CA 1
ATOM 614 C C . ASP A 1 84 ? 0.486 6.967 -4.147 1.00 90.25 84 ASP A C 1
ATOM 616 O O . ASP A 1 84 ? -0.650 7.446 -4.098 1.00 90.25 84 ASP A O 1
ATOM 620 N N . ILE A 1 85 ? 0.748 5.730 -3.711 1.00 91.00 85 ILE A N 1
ATOM 621 C CA . ILE A 1 85 ? -0.287 4.866 -3.131 1.00 91.00 85 ILE A CA 1
ATOM 622 C C . ILE A 1 85 ? -0.781 5.417 -1.794 1.00 91.00 85 ILE A C 1
ATOM 624 O O . ILE A 1 85 ? -1.988 5.469 -1.568 1.00 91.00 85 ILE A O 1
ATOM 628 N N . ASP A 1 86 ? 0.117 5.875 -0.922 1.00 92.88 86 ASP A N 1
ATOM 629 C CA . ASP A 1 86 ? -0.256 6.512 0.344 1.00 92.88 86 ASP A CA 1
ATOM 630 C C . ASP A 1 86 ? -1.092 7.784 0.108 1.00 92.88 86 ASP A C 1
ATOM 632 O O . ASP A 1 86 ? -2.073 8.024 0.813 1.00 92.88 86 ASP A O 1
ATOM 636 N N . SER A 1 87 ? -0.777 8.560 -0.933 1.00 93.56 87 SER A N 1
ATOM 637 C CA . SER A 1 87 ? -1.583 9.708 -1.363 1.00 93.56 87 SER A CA 1
ATOM 638 C C . SER A 1 87 ? -2.970 9.278 -1.855 1.00 93.56 87 SER A C 1
ATOM 640 O O . SER A 1 87 ? -3.986 9.850 -1.451 1.00 93.56 87 SER A O 1
ATOM 642 N N . TYR A 1 88 ? -3.051 8.215 -2.660 1.00 91.19 88 TYR A N 1
ATOM 643 C CA . TYR A 1 88 ? -4.328 7.657 -3.103 1.00 91.19 88 TYR A CA 1
ATOM 644 C C . TYR A 1 88 ? -5.181 7.150 -1.931 1.00 91.19 88 TYR A C 1
ATOM 646 O O . TYR A 1 88 ? -6.393 7.374 -1.921 1.00 91.19 88 TYR A O 1
ATOM 654 N N . LEU A 1 89 ? -4.574 6.497 -0.939 1.00 91.94 89 LEU A N 1
ATOM 655 C CA . LEU A 1 89 ? -5.241 5.944 0.246 1.00 91.94 89 LEU A CA 1
ATOM 656 C C . LEU A 1 89 ? -5.487 6.978 1.357 1.00 91.94 89 LEU A C 1
ATOM 658 O O . LEU A 1 89 ? -6.084 6.642 2.385 1.00 91.94 89 LEU A O 1
ATOM 662 N N . ASN A 1 90 ? -5.078 8.232 1.149 1.00 92.88 90 ASN A N 1
ATOM 663 C CA . ASN A 1 90 ? -5.236 9.304 2.122 1.00 92.88 90 ASN A CA 1
ATOM 664 C C . ASN A 1 90 ? -6.691 9.399 2.618 1.00 92.88 90 ASN A C 1
ATOM 666 O O . ASN A 1 90 ? -7.651 9.301 1.846 1.00 92.88 90 ASN A O 1
ATOM 670 N N . GLY A 1 91 ? -6.836 9.551 3.935 1.00 89.44 91 GLY A N 1
ATOM 671 C CA . GLY A 1 91 ? -8.119 9.624 4.627 1.00 89.44 91 GLY A CA 1
ATOM 672 C C . GLY A 1 91 ? -8.702 8.268 5.028 1.00 89.44 91 GLY A C 1
ATOM 673 O O . GLY A 1 91 ? -9.589 8.245 5.878 1.00 89.44 91 GLY A O 1
ATOM 674 N N . VAL A 1 92 ? -8.196 7.147 4.493 1.00 92.75 92 VAL A N 1
ATOM 675 C CA . VAL A 1 92 ? -8.700 5.807 4.843 1.00 92.75 92 VAL A CA 1
ATOM 676 C C . VAL A 1 92 ? -7.643 4.874 5.426 1.00 92.75 92 VAL A C 1
ATOM 678 O O . VAL A 1 92 ? -7.939 4.186 6.394 1.00 92.75 92 VAL A O 1
ATOM 681 N N . THR A 1 93 ? -6.414 4.836 4.909 1.00 94.06 93 THR A N 1
ATOM 682 C CA . THR A 1 93 ? -5.332 3.986 5.445 1.00 94.06 93 THR A CA 1
ATOM 683 C C . THR A 1 93 ? -3.974 4.403 4.859 1.00 94.06 93 THR A C 1
ATOM 685 O O . THR A 1 93 ? -3.880 5.407 4.160 1.00 94.06 93 THR A O 1
ATOM 688 N N . THR A 1 94 ? -2.919 3.643 5.150 1.00 93.56 94 THR A N 1
ATOM 689 C CA . THR A 1 94 ? -1.604 3.723 4.497 1.00 93.56 94 THR A CA 1
ATOM 690 C C . THR A 1 94 ? -1.213 2.355 3.947 1.00 93.56 94 THR A C 1
ATOM 692 O O . THR A 1 94 ? -1.795 1.331 4.323 1.00 93.56 94 THR A O 1
ATOM 695 N N . VAL A 1 95 ? -0.203 2.310 3.083 1.00 91.50 95 VAL A N 1
ATOM 696 C CA . VAL A 1 95 ? 0.421 1.076 2.599 1.00 91.50 95 VAL A CA 1
ATOM 697 C C . VAL A 1 95 ? 0.855 0.203 3.775 1.00 91.50 95 VAL A C 1
ATOM 699 O O . VAL A 1 95 ? 0.515 -0.975 3.810 1.00 91.50 95 VAL A O 1
ATOM 702 N N . ASP A 1 96 ? 1.533 0.775 4.771 1.00 91.44 96 ASP A N 1
ATOM 703 C CA . ASP A 1 96 ? 2.078 0.003 5.897 1.00 91.44 96 ASP A CA 1
ATOM 704 C C . ASP A 1 96 ? 0.969 -0.582 6.782 1.00 91.44 96 ASP A C 1
ATOM 706 O O . ASP A 1 96 ? 1.015 -1.759 7.142 1.00 91.44 96 ASP A O 1
ATOM 710 N N . LYS A 1 97 ? -0.091 0.193 7.059 1.00 90.81 97 LYS A N 1
ATOM 711 C CA . LYS A 1 97 ? -1.285 -0.317 7.756 1.00 90.81 97 LYS A CA 1
ATOM 712 C C . LYS A 1 97 ? -2.000 -1.400 6.958 1.00 90.81 97 LYS A C 1
ATOM 714 O O . LYS A 1 97 ? -2.508 -2.355 7.537 1.00 90.81 97 LYS A O 1
ATOM 719 N N . THR A 1 98 ? -2.053 -1.250 5.639 1.00 91.06 98 THR A N 1
ATOM 720 C CA . THR A 1 98 ? -2.681 -2.232 4.752 1.00 91.06 98 THR A CA 1
ATOM 721 C C . THR A 1 98 ? -1.906 -3.544 4.761 1.00 91.06 98 THR A C 1
ATOM 723 O O . THR A 1 98 ? -2.520 -4.589 4.939 1.00 91.06 98 THR A O 1
ATOM 726 N N . LYS A 1 99 ? -0.570 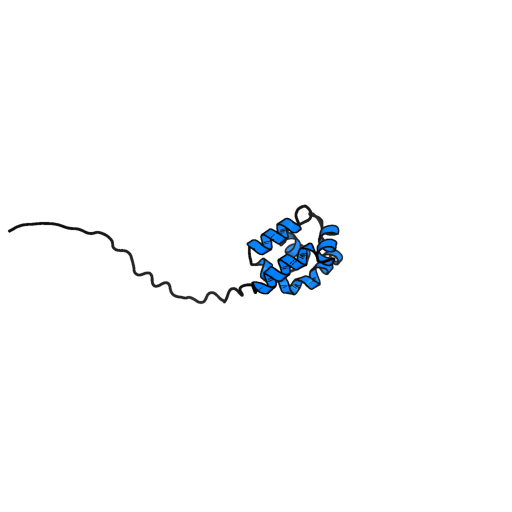-3.505 4.668 1.00 89.62 99 LYS A N 1
ATOM 727 C CA . LYS A 1 99 ? 0.286 -4.696 4.804 1.00 89.62 99 LYS A CA 1
ATOM 728 C C . LYS A 1 99 ? 0.081 -5.383 6.152 1.00 89.62 99 LYS A C 1
ATOM 730 O O . LYS A 1 99 ? -0.169 -6.582 6.197 1.00 89.62 99 LYS A O 1
ATOM 735 N N . GLN A 1 100 ? 0.082 -4.603 7.235 1.00 89.94 100 GLN A N 1
ATOM 736 C CA . GLN A 1 100 ? -0.133 -5.116 8.587 1.00 89.94 100 GLN A CA 1
ATOM 737 C C . GLN A 1 100 ? -1.496 -5.803 8.756 1.00 89.94 100 GLN A C 1
ATOM 739 O O . GLN A 1 100 ? -1.566 -6.866 9.364 1.00 89.94 100 GLN A O 1
ATOM 744 N N . MET A 1 101 ? -2.578 -5.194 8.260 1.00 89.06 101 MET A N 1
ATOM 745 C CA . MET A 1 101 ? -3.937 -5.713 8.457 1.00 89.06 101 MET A CA 1
ATOM 746 C C . MET A 1 101 ? -4.316 -6.820 7.470 1.00 89.06 101 MET A C 1
ATOM 748 O O . MET A 1 101 ? -5.097 -7.693 7.829 1.00 89.06 101 MET A O 1
ATOM 752 N N . CYS A 1 102 ? -3.782 -6.792 6.248 1.00 88.56 102 CYS A N 1
ATOM 753 C CA . CYS A 1 102 ? -4.118 -7.756 5.200 1.00 88.56 102 CYS A CA 1
ATOM 754 C C . CYS A 1 102 ? -3.122 -8.918 5.063 1.00 88.56 102 CYS A C 1
ATOM 756 O O . CYS A 1 102 ? -3.431 -9.879 4.363 1.00 88.56 102 CYS A O 1
ATOM 758 N N . GLY A 1 103 ? -1.956 -8.853 5.716 1.00 82.50 103 GLY A N 1
ATOM 759 C CA . GLY A 1 103 ? -0.963 -9.931 5.718 1.00 82.50 103 GLY A CA 1
ATOM 760 C C . GLY A 1 103 ? -0.139 -10.038 4.430 1.00 82.50 103 GLY A C 1
ATOM 761 O O . GLY A 1 103 ? 0.108 -11.152 3.970 1.00 82.50 103 GLY A O 1
ATOM 762 N N . PHE A 1 104 ? 0.256 -8.897 3.853 1.00 75.06 104 PHE A N 1
ATOM 763 C CA . PHE A 1 104 ? 1.099 -8.805 2.649 1.00 75.06 104 PHE A CA 1
ATOM 764 C C . PHE A 1 104 ? 2.551 -8.442 2.963 1.00 75.06 104 PHE A C 1
ATOM 766 O O . PHE A 1 104 ? 2.770 -7.664 3.922 1.00 75.06 104 PHE A O 1
#

pLDDT: mean 79.19, std 17.91, range [35.5, 94.31]

Radius of gyration: 24.71 Å; chains: 1; bounding box: 88×38×29 Å

Sequence (104 aa):
MNRRCAVLAGVTAVLLIVALGAPPVLAADKALCEEARRVLPNDPNAKAFKSCATPTKISDACCQKLTGFGKYYDCLTDPSYKADIDSYLNGVTTVDKTKQMCGF

Secondary structure (DSSP, 8-state):
-----------------------------HHHHHHHHHHTTT-HHHHHHHHH--SS---HHHHGGGGGGGGGTGGGGSHHHHHHHHHHTTTT--HHHHHHHHT-